Protein AF-A0A3S2CI80-F1 (afdb_monomer_lite)

Sequence (113 aa):
MEMGIYSAMRYLLIISTLLLAGCQSEQPANPAMAQKLGETCQAYGFKPGSDQFAQCIFQLDQNRIAENRRKRIAIGDALSDAGDNMQRSAAANRPINCTSTPTYGGQVRTTCY

Foldseek 3Di:
DCPVVVVVVVVVVVVVVVVVVPPPPCPDDDVVLLVVQLVVLVVVVDDPPDPVSVVSSVVVVVVVVVVVVVVVVVVVVVVVVVVVVVVVVVVVPDFDWDWDDPPDDGIDIDTDD

Secondary structure (DSSP, 8-state):
--HHHHHHHHHHHHHHHHHHGGG-------HHHHHHHHHHHHHTTPPTTSHHHHHHHHHHHHHHHHHHHHHHHHHHHHHHHHHHHHHHHHHHTS-EEEEE--SSS--EEEEE-

pLDDT: mean 83.0, std 11.66, range [50.44, 96.0]

Structure (mmCIF, N/CA/C/O backbone):
data_AF-A0A3S2CI80-F1
#
_entry.id   AF-A0A3S2CI80-F1
#
loop_
_atom_site.group_PDB
_atom_site.id
_atom_site.type_symbol
_atom_site.label_atom_id
_atom_site.label_alt_id
_atom_site.label_comp_id
_atom_site.label_asym_id
_atom_site.label_entity_id
_atom_site.label_seq_id
_atom_site.pdbx_PDB_ins_code
_atom_site.Cartn_x
_atom_site.Cartn_y
_atom_site.Cartn_z
_atom_site.occupancy
_atom_site.B_iso_or_equiv
_atom_site.auth_seq_id
_atom_site.auth_comp_id
_atom_site.auth_asym_id
_atom_site.auth_atom_id
_atom_site.pdbx_PDB_model_num
ATOM 1 N N . MET A 1 1 ? 37.536 38.915 14.874 1.00 50.44 1 MET A N 1
ATOM 2 C CA . MET A 1 1 ? 37.067 37.603 15.377 1.00 50.44 1 MET A CA 1
ATOM 3 C C . MET A 1 1 ? 35.530 37.501 15.324 1.00 50.44 1 MET A C 1
ATOM 5 O O . MET A 1 1 ? 34.944 36.788 16.118 1.00 50.44 1 MET A O 1
ATOM 9 N N . GLU A 1 2 ? 34.863 38.179 14.373 1.00 52.81 2 GLU A N 1
ATOM 10 C CA . GLU A 1 2 ? 33.386 38.273 14.328 1.00 52.81 2 GLU A CA 1
ATOM 11 C C . GLU A 1 2 ? 32.746 37.394 13.241 1.00 52.81 2 GLU A C 1
ATOM 13 O O . GLU A 1 2 ? 31.593 36.990 13.359 1.00 52.81 2 GLU A O 1
ATOM 18 N N . MET A 1 3 ? 33.508 37.001 12.212 1.00 57.72 3 MET A N 1
ATOM 19 C CA . MET A 1 3 ? 32.993 36.176 11.109 1.00 57.72 3 MET A CA 1
ATOM 20 C C . MET A 1 3 ? 32.606 34.744 11.527 1.00 57.72 3 MET A C 1
ATOM 22 O O . MET A 1 3 ? 31.758 34.127 10.887 1.00 57.72 3 MET A O 1
ATOM 26 N N . GLY A 1 4 ? 33.180 34.214 12.614 1.00 58.91 4 GLY A N 1
ATOM 27 C CA . GLY A 1 4 ? 32.855 32.872 13.117 1.00 58.91 4 GLY A CA 1
ATOM 28 C C . GLY A 1 4 ? 31.476 32.784 13.780 1.00 58.91 4 GLY A C 1
ATOM 29 O O . GLY A 1 4 ? 30.798 31.765 13.665 1.00 58.91 4 GLY A O 1
ATOM 30 N N . ILE A 1 5 ? 31.029 33.874 14.411 1.00 67.25 5 ILE A N 1
ATOM 31 C CA . ILE A 1 5 ? 29.783 33.916 15.189 1.00 67.25 5 ILE A CA 1
ATOM 32 C C . ILE A 1 5 ? 28.566 33.895 14.254 1.00 67.25 5 ILE A C 1
ATOM 34 O O . ILE A 1 5 ? 27.616 33.151 14.487 1.00 67.25 5 ILE A O 1
ATOM 38 N N . TYR A 1 6 ? 28.623 34.623 13.133 1.00 69.62 6 TYR A N 1
ATOM 39 C CA . TYR A 1 6 ? 27.547 34.627 12.134 1.00 69.62 6 TYR A CA 1
ATOM 40 C C . TYR A 1 6 ? 27.383 33.280 11.420 1.00 69.62 6 TYR A C 1
ATOM 42 O O . TYR A 1 6 ? 26.260 32.885 11.107 1.00 69.62 6 TYR A O 1
ATOM 50 N N . SER A 1 7 ? 28.483 32.558 11.183 1.00 73.19 7 SER A N 1
ATOM 51 C CA . SER A 1 7 ? 28.433 31.217 10.588 1.00 73.19 7 SER A CA 1
ATOM 52 C C . SER A 1 7 ? 27.775 30.220 11.547 1.00 73.19 7 SER A C 1
ATOM 54 O O . SER A 1 7 ? 26.825 29.534 11.168 1.00 73.19 7 SER A O 1
ATOM 56 N N . ALA A 1 8 ? 28.183 30.223 12.822 1.00 74.94 8 ALA A N 1
ATOM 57 C CA . ALA A 1 8 ? 27.577 29.386 13.858 1.00 74.94 8 ALA A CA 1
ATOM 58 C C . ALA A 1 8 ? 26.080 29.691 14.060 1.00 74.94 8 ALA A C 1
ATOM 60 O O . ALA A 1 8 ? 25.268 28.773 14.178 1.00 74.94 8 ALA A O 1
ATOM 61 N N . MET A 1 9 ? 25.693 30.970 14.019 1.00 79.00 9 MET A N 1
ATOM 62 C CA . MET A 1 9 ? 24.298 31.390 14.173 1.00 79.00 9 MET A CA 1
ATOM 63 C C . MET A 1 9 ? 23.421 30.985 12.977 1.00 79.00 9 MET A C 1
ATOM 65 O O . MET A 1 9 ? 22.278 30.572 13.169 1.00 79.00 9 MET A O 1
ATOM 69 N N . ARG A 1 10 ? 23.958 31.008 11.746 1.00 83.25 10 ARG A N 1
ATOM 70 C CA . ARG A 1 10 ? 23.254 30.478 10.560 1.00 83.25 10 ARG A CA 1
ATOM 71 C C . ARG A 1 10 ? 23.051 28.966 10.647 1.00 83.25 10 ARG A C 1
ATOM 73 O O . ARG A 1 10 ? 21.957 28.500 10.344 1.00 83.25 10 ARG A O 1
ATOM 80 N N . TYR A 1 11 ? 24.053 28.211 11.099 1.00 85.38 11 TYR A N 1
ATOM 81 C CA . TYR A 1 11 ? 23.913 26.761 11.281 1.00 85.38 11 TYR A CA 1
ATOM 82 C C . TYR A 1 11 ? 22.889 26.402 12.364 1.00 85.38 11 TYR A C 1
ATOM 84 O O . TYR A 1 11 ? 22.071 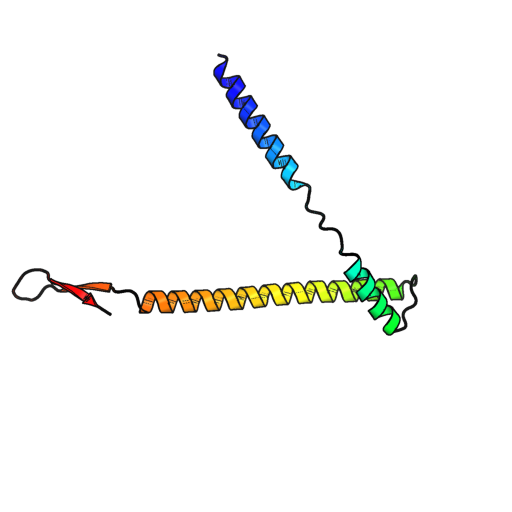25.508 12.148 1.00 85.38 11 TYR A O 1
ATOM 92 N N . LEU A 1 12 ? 22.866 27.133 13.483 1.00 84.75 12 LEU A N 1
ATOM 93 C CA . LEU A 1 12 ? 21.870 26.936 14.543 1.00 84.75 12 LEU A CA 1
ATOM 94 C C . LEU A 1 12 ? 20.436 27.192 14.060 1.00 84.75 12 LEU A C 1
ATOM 96 O O . LEU A 1 12 ? 19.534 26.421 14.391 1.00 84.75 12 LEU A O 1
ATOM 100 N N . LEU A 1 13 ? 20.224 28.225 13.238 1.00 85.19 13 LEU A N 1
ATOM 101 C CA . LEU A 1 13 ? 18.911 28.500 12.647 1.00 85.19 13 LEU A CA 1
ATOM 102 C C . LEU A 1 13 ? 18.466 27.381 11.695 1.00 85.19 13 LEU A C 1
ATOM 104 O O . LEU A 1 13 ? 17.324 26.935 11.778 1.00 85.19 13 LEU A O 1
ATOM 108 N N . ILE A 1 14 ? 19.366 26.880 10.843 1.00 86.19 14 ILE A N 1
ATOM 109 C CA . ILE A 1 14 ? 19.051 25.791 9.905 1.00 86.19 14 ILE A CA 1
ATOM 110 C C . ILE A 1 14 ? 18.662 24.520 10.672 1.00 86.19 14 ILE A C 1
ATOM 112 O O . ILE A 1 14 ? 17.609 23.940 10.406 1.00 86.19 14 ILE A O 1
ATOM 116 N N . ILE A 1 15 ? 19.454 24.121 11.670 1.00 85.38 15 ILE A N 1
ATOM 117 C CA . ILE A 1 15 ? 19.191 22.912 12.467 1.00 85.38 15 ILE A CA 1
ATOM 118 C C . ILE A 1 15 ? 17.837 23.007 13.185 1.00 85.38 15 ILE A C 1
ATOM 120 O O . ILE A 1 15 ? 17.056 22.057 13.144 1.00 85.38 15 ILE A O 1
ATOM 124 N N . SER A 1 16 ? 17.523 24.167 13.772 1.00 81.12 16 SER A N 1
ATOM 125 C CA . SER A 1 16 ? 16.231 24.414 14.425 1.00 81.12 16 SER A CA 1
ATOM 126 C C . SER A 1 16 ? 15.050 24.224 13.463 1.00 81.12 16 SER A C 1
ATOM 128 O O . SER A 1 16 ? 14.084 23.533 13.789 1.00 81.12 16 SER A O 1
ATOM 130 N N . THR A 1 17 ? 15.147 24.744 12.234 1.00 80.50 17 THR A N 1
ATOM 131 C CA . THR A 1 17 ? 14.064 24.602 11.244 1.00 80.50 17 THR A CA 1
ATOM 132 C C . THR A 1 17 ? 13.849 23.161 10.771 1.00 80.50 17 THR A C 1
ATOM 134 O O . THR A 1 17 ? 12.705 22.771 10.541 1.00 80.50 17 THR A O 1
ATOM 137 N N . LEU A 1 18 ? 14.909 22.344 10.683 1.00 80.56 18 LEU A N 1
ATOM 138 C CA . LEU A 1 18 ? 14.773 20.925 10.331 1.00 80.56 18 LEU A CA 1
ATOM 139 C C . LEU A 1 18 ? 14.087 20.117 11.439 1.00 80.56 18 LEU A C 1
ATOM 141 O O . LEU A 1 18 ? 13.290 19.230 11.140 1.00 80.56 18 LEU A O 1
ATOM 145 N N . LEU A 1 19 ? 14.364 20.430 12.708 1.00 76.62 19 LEU A N 1
ATOM 146 C CA . LEU A 1 19 ? 13.750 19.745 13.849 1.00 76.62 19 LEU A CA 1
ATOM 147 C C . LEU A 1 19 ? 12.241 20.020 13.946 1.00 76.62 19 LEU A C 1
ATOM 149 O O . LEU A 1 19 ? 11.478 19.110 14.264 1.00 76.62 19 LEU A O 1
ATOM 153 N N . LEU A 1 20 ? 11.786 21.234 13.609 1.00 71.25 20 LEU A N 1
ATOM 154 C CA . LEU A 1 20 ? 10.355 21.575 13.629 1.00 71.25 20 LEU A CA 1
ATOM 155 C C . LEU A 1 20 ? 9.541 20.889 12.516 1.00 71.25 20 LEU A C 1
ATOM 157 O O . LEU A 1 20 ? 8.340 20.680 12.686 1.00 71.25 20 LEU A O 1
ATOM 161 N N . ALA A 1 21 ? 10.165 20.502 11.400 1.00 68.62 21 ALA A N 1
ATOM 162 C CA . ALA A 1 21 ? 9.474 19.821 10.302 1.00 68.62 21 ALA A CA 1
ATOM 163 C C . ALA A 1 21 ? 9.134 18.344 10.604 1.00 68.62 21 ALA A C 1
ATOM 165 O O . ALA A 1 21 ? 8.318 17.750 9.903 1.00 68.62 21 ALA A O 1
ATOM 166 N N . GLY A 1 22 ? 9.726 17.746 11.646 1.00 64.56 22 GLY A N 1
ATOM 167 C CA . GLY A 1 22 ? 9.550 16.327 11.981 1.00 64.56 22 GLY A CA 1
ATOM 168 C C . GLY A 1 22 ? 8.307 15.976 12.813 1.00 64.56 22 GLY A C 1
ATOM 169 O O . GLY A 1 22 ? 7.973 14.800 12.916 1.00 64.56 22 GLY A O 1
ATOM 170 N N . CYS A 1 23 ? 7.604 16.951 13.402 1.00 67.19 23 CYS A N 1
ATOM 171 C CA . CYS A 1 23 ? 6.516 16.675 14.358 1.00 67.19 23 CYS A CA 1
ATOM 172 C C . CYS A 1 23 ? 5.119 16.439 13.744 1.00 67.19 23 CYS A C 1
ATOM 174 O O . CYS A 1 23 ? 4.184 16.183 14.493 1.00 67.19 23 CYS A O 1
ATOM 176 N N . GLN A 1 24 ? 4.925 16.497 12.421 1.00 55.88 24 GLN A N 1
ATOM 177 C CA . GLN A 1 24 ? 3.586 16.359 11.805 1.00 55.88 24 GLN A CA 1
ATOM 178 C C . GLN A 1 24 ? 3.259 14.937 11.310 1.00 55.88 24 GLN A C 1
ATOM 180 O O . GLN A 1 24 ? 2.672 14.765 10.245 1.00 55.88 24 GLN A O 1
ATOM 185 N N . SER A 1 25 ? 3.632 13.898 12.062 1.00 56.84 25 SER A N 1
ATOM 186 C CA . SER A 1 25 ? 3.404 12.501 11.643 1.00 56.84 25 SER A CA 1
ATOM 187 C C . SER A 1 25 ? 2.142 11.844 12.226 1.00 56.84 25 SER A C 1
ATOM 189 O O . SER A 1 25 ? 2.015 10.618 12.192 1.00 56.84 25 SER A O 1
ATOM 191 N N . GLU A 1 26 ? 1.182 12.618 12.726 1.00 57.34 26 GLU A N 1
ATOM 192 C CA . GLU A 1 26 ? -0.125 12.103 13.142 1.00 57.34 26 GLU A CA 1
ATOM 193 C C . GLU A 1 26 ? -1.123 12.312 12.007 1.00 57.34 26 GLU A C 1
ATOM 195 O O . GLU A 1 26 ? -1.850 13.300 11.956 1.00 57.34 26 GLU A O 1
ATOM 200 N N . GLN A 1 27 ? -1.132 11.396 11.040 1.00 60.09 27 GLN A N 1
ATOM 201 C CA . GLN A 1 27 ? -2.157 11.408 10.004 1.00 60.09 27 GLN A CA 1
ATOM 202 C C . GLN A 1 27 ? -3.495 11.066 10.678 1.00 60.09 27 GLN A C 1
ATOM 204 O O . GLN A 1 27 ? -3.639 9.941 11.171 1.00 60.09 27 GLN A O 1
ATOM 209 N N . PRO A 1 28 ? -4.459 12.002 10.763 1.00 58.28 28 PRO A N 1
ATOM 210 C CA . PRO A 1 28 ? -5.677 11.771 11.522 1.00 58.28 28 PRO A CA 1
ATOM 211 C C . PRO A 1 28 ? -6.438 10.589 10.922 1.00 58.28 28 PRO A C 1
ATOM 213 O O . PRO A 1 28 ? -6.560 10.458 9.699 1.00 58.28 28 PRO A O 1
ATOM 216 N N . ALA A 1 29 ? -6.941 9.710 11.791 1.00 63.28 29 ALA A N 1
ATOM 217 C CA . ALA A 1 29 ? -7.798 8.608 11.382 1.00 63.28 29 ALA A CA 1
ATOM 218 C C . ALA A 1 29 ? -8.972 9.172 10.569 1.00 63.28 29 ALA A C 1
ATOM 220 O O . ALA A 1 29 ? -9.709 10.034 11.043 1.00 63.28 29 ALA A O 1
ATOM 221 N N . ASN A 1 30 ? -9.122 8.716 9.324 1.00 77.88 30 ASN A N 1
ATOM 222 C CA . ASN A 1 30 ? -10.158 9.222 8.432 1.00 77.88 30 ASN A CA 1
ATOM 223 C C . ASN A 1 30 ? -11.546 8.897 9.027 1.00 77.88 30 ASN A C 1
ATOM 225 O O . ASN A 1 30 ? -11.892 7.712 9.113 1.00 77.88 30 ASN A O 1
ATOM 229 N N . PRO A 1 31 ? -12.359 9.902 9.407 1.00 76.19 31 PRO A N 1
ATOM 230 C CA . PRO A 1 31 ? -13.639 9.672 10.075 1.00 76.19 31 PRO A CA 1
ATOM 231 C C . PRO A 1 31 ? -14.616 8.860 9.212 1.00 76.19 31 PRO A C 1
ATOM 233 O O . PRO A 1 31 ? -15.391 8.068 9.747 1.00 76.19 31 PRO A O 1
ATOM 236 N N . ALA A 1 32 ? -14.527 8.964 7.881 1.00 83.00 32 ALA A N 1
ATOM 237 C CA . ALA A 1 32 ? -15.353 8.176 6.965 1.00 83.00 32 ALA A CA 1
ATOM 238 C C . ALA A 1 32 ? -15.064 6.667 7.059 1.00 83.00 32 ALA A C 1
ATOM 240 O O . ALA A 1 32 ? -15.951 5.835 6.874 1.00 83.00 32 ALA A O 1
ATOM 241 N N . MET A 1 33 ? -13.821 6.294 7.375 1.00 83.12 33 MET A N 1
ATOM 242 C CA . MET A 1 33 ? -13.429 4.889 7.512 1.00 83.12 33 MET A CA 1
ATOM 243 C C . MET A 1 33 ? -14.004 4.288 8.791 1.00 83.12 33 MET A C 1
ATOM 245 O O . MET A 1 33 ? -14.544 3.185 8.753 1.00 83.12 33 MET A O 1
ATOM 249 N N . ALA A 1 34 ? -13.948 5.033 9.898 1.00 81.62 34 ALA A N 1
ATOM 250 C CA . ALA A 1 34 ? -14.543 4.619 11.165 1.00 81.62 34 ALA A CA 1
ATOM 251 C C . ALA A 1 34 ? -16.065 4.430 11.044 1.00 81.62 34 ALA A C 1
ATOM 253 O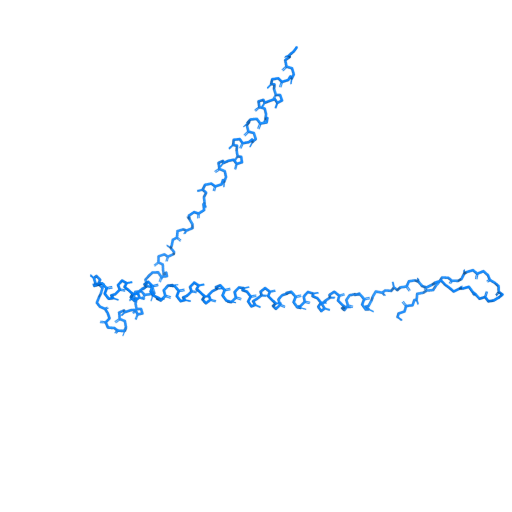 O . ALA A 1 34 ? -16.598 3.438 11.540 1.00 81.62 34 ALA A O 1
ATOM 254 N N . GLN A 1 35 ? -16.749 5.325 10.322 1.00 87.38 35 GLN A N 1
ATOM 255 C CA . GLN A 1 35 ? -18.183 5.191 10.039 1.00 87.38 35 GLN A CA 1
ATOM 256 C C . GLN A 1 35 ? -18.491 3.910 9.254 1.00 87.38 35 GLN A C 1
ATOM 258 O O . GLN A 1 35 ? -19.320 3.116 9.690 1.00 87.38 35 GLN A O 1
ATOM 263 N N . LYS A 1 36 ? -17.759 3.645 8.166 1.00 91.56 36 LYS A N 1
ATOM 264 C CA . LYS A 1 36 ? -17.965 2.452 7.328 1.00 91.56 36 LYS A CA 1
ATOM 265 C C . LYS A 1 36 ? -17.711 1.133 8.073 1.00 91.56 36 LYS A C 1
ATOM 267 O O . LYS A 1 36 ? -18.440 0.156 7.893 1.00 91.56 36 LYS A O 1
ATOM 272 N N . LEU A 1 37 ? -16.680 1.094 8.920 1.00 91.44 37 LEU A N 1
ATOM 273 C CA . LEU A 1 37 ? -16.407 -0.048 9.803 1.00 91.44 37 LEU A CA 1
ATOM 274 C C . LEU A 1 37 ? -17.558 -0.236 10.806 1.00 91.44 37 LEU A C 1
ATOM 276 O O . LEU A 1 37 ? -18.017 -1.358 11.020 1.00 91.44 37 LEU A O 1
ATOM 280 N N . GLY A 1 38 ? -18.071 0.865 11.362 1.00 90.62 38 GLY A N 1
ATOM 281 C CA . GLY A 1 38 ? -19.220 0.865 12.263 1.00 90.62 38 GLY A CA 1
ATOM 282 C C . GLY A 1 38 ? -20.504 0.344 11.615 1.00 90.62 38 GLY A C 1
ATOM 283 O O . GLY A 1 38 ? -21.164 -0.509 12.203 1.00 90.62 38 GLY A O 1
ATOM 284 N N . GLU A 1 39 ? -20.835 0.787 10.401 1.00 93.94 39 GLU A N 1
ATOM 285 C CA . GLU A 1 39 ? -21.974 0.270 9.620 1.00 93.94 39 GLU A CA 1
ATOM 286 C C . GLU A 1 39 ? -21.852 -1.235 9.371 1.00 93.94 39 GLU A C 1
ATOM 288 O O . GLU A 1 39 ? -22.816 -1.982 9.523 1.00 93.94 39 GLU A O 1
ATOM 293 N N . THR A 1 40 ? -20.638 -1.695 9.060 1.00 93.50 40 THR A N 1
ATOM 294 C CA . THR A 1 40 ? -20.356 -3.116 8.843 1.00 93.50 40 THR A CA 1
ATOM 295 C C . THR A 1 40 ? -20.614 -3.927 10.118 1.00 93.50 40 THR A C 1
ATOM 297 O O . THR A 1 40 ? -21.297 -4.947 10.080 1.00 93.50 40 THR A O 1
ATOM 300 N N . CYS A 1 41 ? -20.137 -3.456 11.272 1.00 94.56 41 CYS A N 1
ATOM 301 C CA . CYS A 1 41 ? -20.382 -4.116 12.555 1.00 94.56 41 CYS A CA 1
ATOM 302 C C . CYS A 1 41 ? -21.862 -4.077 12.975 1.00 94.56 41 CYS A C 1
ATOM 304 O O . CYS A 1 41 ? -22.363 -5.058 13.524 1.00 94.56 41 CYS A O 1
ATOM 306 N N . GLN A 1 42 ? -22.586 -2.997 12.667 1.00 94.81 42 GLN A N 1
ATOM 307 C CA . GLN A 1 42 ? -24.038 -2.933 12.876 1.00 94.81 42 GLN A CA 1
ATOM 308 C C . GLN A 1 42 ? -24.782 -3.945 12.000 1.00 94.81 42 GLN A C 1
ATOM 310 O O . GLN A 1 42 ? -25.69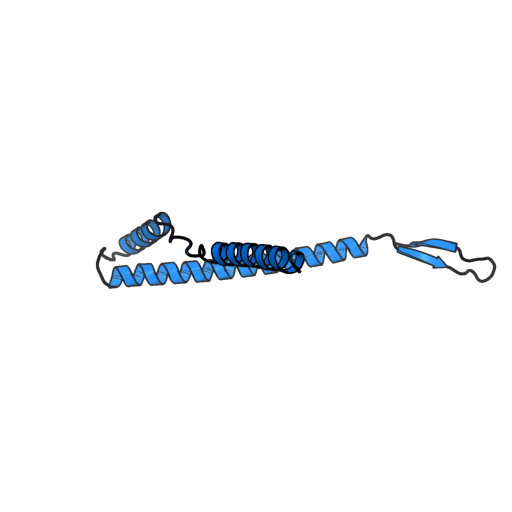3 -4.610 12.488 1.00 94.81 42 GLN A O 1
ATOM 315 N N . ALA A 1 43 ? -24.366 -4.120 10.741 1.00 94.12 43 ALA A N 1
ATOM 316 C CA . ALA A 1 43 ? -24.942 -5.116 9.838 1.00 94.12 43 ALA A CA 1
ATOM 317 C C . ALA A 1 43 ? -24.726 -6.559 10.332 1.00 94.12 43 ALA A C 1
ATOM 319 O O . ALA A 1 43 ? -25.588 -7.411 10.131 1.00 94.12 43 ALA A O 1
ATOM 320 N N . TYR A 1 44 ? -23.623 -6.823 11.042 1.00 92.44 44 TYR A N 1
ATOM 321 C CA . TYR A 1 44 ? -23.389 -8.094 11.738 1.00 92.44 44 TYR A CA 1
ATOM 322 C C . TYR A 1 44 ? -24.193 -8.255 13.041 1.00 92.44 44 TYR A C 1
ATOM 324 O O . TYR A 1 44 ? -24.124 -9.304 13.680 1.00 92.44 44 TYR A O 1
ATOM 332 N N . GLY A 1 45 ? -24.972 -7.245 13.436 1.00 93.62 45 GLY A N 1
ATOM 333 C CA . GLY A 1 45 ? -25.841 -7.282 14.612 1.00 93.62 45 GLY A CA 1
ATOM 334 C C . GLY A 1 45 ? -25.190 -6.783 15.903 1.00 93.62 45 GLY A C 1
ATOM 335 O O . GLY A 1 45 ? -25.809 -6.865 16.967 1.00 93.62 45 GLY A O 1
ATOM 336 N N . PHE A 1 46 ? -23.970 -6.239 15.844 1.00 94.56 46 PHE A N 1
ATOM 337 C CA . PHE A 1 46 ? -23.330 -5.650 17.018 1.00 94.56 46 PHE A CA 1
ATOM 338 C C . PHE A 1 46 ? -23.941 -4.282 17.338 1.00 94.56 46 PHE A C 1
ATOM 340 O O . PHE A 1 46 ? -24.039 -3.402 16.482 1.00 94.56 46 PHE A O 1
ATOM 347 N N . LYS A 1 47 ? -24.331 -4.082 18.601 1.00 92.94 47 LYS A N 1
ATOM 348 C CA . LYS A 1 47 ? -24.931 -2.821 19.058 1.00 92.94 47 LYS A CA 1
ATOM 349 C C . LYS A 1 47 ? -23.854 -1.757 19.302 1.00 92.94 47 LYS A C 1
ATOM 351 O O . LYS A 1 47 ? -22.910 -2.047 20.046 1.00 92.94 47 LYS A O 1
ATOM 356 N N . PRO A 1 48 ? -24.003 -0.532 18.763 1.00 90.81 48 PRO A N 1
ATOM 357 C CA . PRO A 1 48 ? -23.101 0.576 19.063 1.00 90.81 48 PRO A CA 1
ATOM 358 C C . PRO A 1 48 ? -22.968 0.801 20.572 1.00 90.81 48 PRO A C 1
ATOM 360 O O . PRO A 1 48 ? -23.954 0.726 21.303 1.00 90.81 48 PRO A O 1
ATOM 363 N N . GLY A 1 49 ? -21.745 1.059 21.034 1.00 88.31 49 GLY A N 1
ATOM 364 C CA . GLY A 1 49 ? -21.452 1.266 22.457 1.00 88.31 49 GLY A CA 1
ATOM 365 C C . GLY A 1 49 ? -21.298 -0.012 23.290 1.00 88.31 49 GLY A C 1
ATOM 366 O O . GLY A 1 49 ? -21.106 0.088 24.495 1.00 88.31 49 GLY A O 1
ATOM 367 N N . SER A 1 50 ? -21.359 -1.201 22.679 1.00 92.94 50 SER A N 1
ATOM 368 C CA . SER A 1 50 ? -20.990 -2.459 23.344 1.00 92.94 50 SER A CA 1
ATOM 369 C C . SER A 1 50 ? -19.512 -2.806 23.140 1.00 92.94 50 SER A C 1
ATOM 371 O O . SER A 1 50 ? -18.923 -2.468 22.110 1.00 92.94 50 SER A O 1
ATOM 373 N N . ASP A 1 51 ? -18.930 -3.567 24.068 1.00 93.88 51 ASP A N 1
ATOM 374 C CA . ASP A 1 51 ? -17.547 -4.054 23.941 1.00 93.88 51 ASP A CA 1
ATOM 375 C C . ASP A 1 51 ? -17.358 -4.923 22.690 1.00 93.88 51 ASP A C 1
ATOM 377 O O . ASP A 1 51 ? -16.344 -4.841 22.001 1.00 93.88 51 ASP A O 1
ATOM 381 N N . GLN A 1 52 ? -18.378 -5.708 22.332 1.00 92.06 52 GLN A N 1
ATOM 382 C CA . GLN A 1 52 ? -18.359 -6.533 21.122 1.00 92.06 52 GLN A CA 1
ATOM 383 C C . GLN A 1 52 ? -18.308 -5.683 19.845 1.00 92.06 52 GLN A C 1
ATOM 385 O O . GLN A 1 52 ? -17.644 -6.051 18.877 1.00 92.06 52 GLN A O 1
ATOM 390 N N . PHE A 1 53 ? -18.963 -4.520 19.847 1.00 94.75 53 PHE A N 1
ATOM 391 C CA . PHE A 1 53 ? -18.908 -3.579 18.733 1.00 94.75 53 PHE A CA 1
ATOM 392 C C . PHE A 1 53 ? -17.519 -2.948 18.589 1.00 94.75 53 PHE A C 1
ATOM 394 O O . PHE A 1 53 ? -16.994 -2.878 17.476 1.00 94.75 53 PHE A O 1
ATOM 401 N N . ALA A 1 54 ? -16.891 -2.562 19.703 1.00 93.25 54 ALA A N 1
ATOM 402 C CA . ALA A 1 54 ? -15.517 -2.060 19.699 1.00 93.25 54 ALA A CA 1
ATOM 403 C C . ALA A 1 54 ? -14.529 -3.123 19.187 1.00 93.25 54 ALA A C 1
ATOM 405 O O . ALA A 1 54 ? -13.687 -2.828 18.336 1.00 93.25 54 ALA A O 1
ATOM 406 N N . GLN A 1 55 ? -14.689 -4.372 19.633 1.00 94.38 55 GLN A N 1
ATOM 407 C CA . GLN A 1 55 ? -13.873 -5.498 19.182 1.00 94.38 55 GLN A CA 1
ATOM 408 C C . GLN A 1 55 ? -14.027 -5.747 17.674 1.00 94.38 55 GLN A C 1
ATOM 410 O O . GLN A 1 55 ? -13.029 -5.941 16.978 1.00 94.38 55 GLN A O 1
ATOM 415 N N . CYS A 1 56 ? -15.261 -5.699 17.161 1.00 95.19 56 CYS A N 1
ATOM 416 C CA . CYS A 1 56 ? -15.541 -5.850 15.735 1.00 95.19 56 CYS A CA 1
ATOM 417 C C . CYS A 1 56 ? -14.834 -4.771 14.904 1.00 95.19 56 CYS A C 1
ATOM 419 O O . CYS A 1 56 ? -14.113 -5.102 13.961 1.00 95.19 56 CYS A O 1
ATOM 421 N N . ILE A 1 57 ? -14.977 -3.492 15.281 1.00 94.38 57 ILE A N 1
ATOM 422 C CA . ILE A 1 57 ? -14.316 -2.382 14.576 1.00 94.38 57 ILE A CA 1
ATOM 423 C C . ILE A 1 57 ? -12.801 -2.569 14.593 1.00 94.38 57 ILE A C 1
ATOM 425 O O . ILE A 1 57 ? -12.157 -2.452 13.550 1.00 94.38 57 ILE A O 1
ATOM 429 N N . PHE A 1 58 ? -12.238 -2.887 15.760 1.00 93.12 58 PHE A N 1
ATOM 430 C CA . PHE A 1 58 ? -10.801 -3.069 15.921 1.00 93.12 58 PHE A CA 1
ATOM 431 C C . PHE A 1 58 ? -10.259 -4.184 15.021 1.00 93.12 58 PHE A C 1
ATOM 433 O O . PHE A 1 58 ? -9.275 -3.992 14.305 1.00 93.12 58 PHE A O 1
ATOM 440 N N . GLN A 1 59 ? -10.919 -5.342 15.012 1.00 94.38 59 GLN A N 1
ATOM 441 C CA . GLN A 1 59 ? -10.494 -6.478 14.201 1.00 94.38 59 GLN A CA 1
ATOM 442 C C . GLN A 1 59 ? -10.602 -6.182 12.702 1.00 94.38 59 GLN A C 1
ATOM 444 O O . GLN A 1 59 ? -9.708 -6.528 11.925 1.00 94.38 59 GLN A O 1
ATOM 449 N N . LEU A 1 60 ? -11.675 -5.507 12.293 1.00 94.12 60 LEU A N 1
ATOM 450 C CA . LEU A 1 60 ? -11.912 -5.155 10.901 1.00 94.12 60 LEU A CA 1
ATOM 451 C C . LEU A 1 60 ? -10.901 -4.109 10.402 1.00 94.12 60 LEU A C 1
ATOM 453 O O . LEU A 1 60 ? -10.384 -4.235 9.289 1.00 94.12 60 LEU A O 1
ATOM 457 N N . ASP A 1 61 ? -10.543 -3.131 11.237 1.00 93.00 61 ASP A N 1
ATOM 458 C CA . ASP A 1 61 ? -9.505 -2.155 10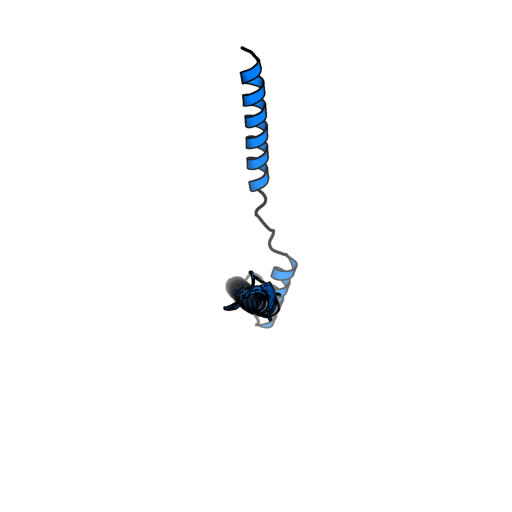.903 1.00 93.00 61 ASP A CA 1
ATOM 459 C C . ASP A 1 61 ? -8.111 -2.792 10.823 1.00 93.00 61 ASP A C 1
ATOM 461 O O . ASP A 1 61 ? -7.379 -2.558 9.857 1.00 93.00 61 ASP A O 1
ATOM 465 N N . GLN A 1 62 ? -7.764 -3.677 11.763 1.00 93.69 62 GLN A N 1
ATOM 466 C CA . GLN A 1 62 ? -6.504 -4.423 11.708 1.00 93.69 62 GLN A CA 1
ATOM 467 C C . GLN A 1 62 ? -6.382 -5.258 10.429 1.00 93.69 62 GLN A C 1
ATOM 469 O O . GLN A 1 62 ? -5.350 -5.213 9.752 1.00 93.69 62 GLN A O 1
ATOM 474 N N . ASN A 1 63 ? -7.448 -5.968 10.051 1.00 94.19 63 ASN A N 1
ATOM 475 C CA . ASN A 1 63 ? -7.480 -6.746 8.814 1.00 94.19 63 ASN A CA 1
ATOM 476 C C . ASN A 1 63 ? -7.274 -5.857 7.585 1.00 94.19 63 ASN A C 1
ATOM 478 O O . ASN A 1 63 ? -6.471 -6.182 6.710 1.00 94.19 63 ASN A O 1
ATOM 482 N N . ARG A 1 64 ? -7.936 -4.700 7.547 1.00 92.06 64 ARG A N 1
ATOM 483 C CA . ARG A 1 64 ? -7.795 -3.720 6.467 1.00 92.06 64 ARG A CA 1
ATOM 484 C C . ARG A 1 64 ? -6.367 -3.180 6.359 1.00 92.06 64 ARG A C 1
ATOM 486 O O . ARG A 1 64 ? -5.842 -3.056 5.253 1.00 92.06 64 ARG A O 1
ATOM 493 N N . ILE A 1 65 ? -5.721 -2.849 7.479 1.00 91.81 65 ILE A N 1
ATOM 494 C CA . ILE A 1 65 ? -4.323 -2.386 7.494 1.00 91.81 65 ILE A CA 1
ATOM 495 C C . ILE A 1 65 ? -3.396 -3.494 6.986 1.00 91.81 65 ILE A C 1
ATOM 497 O O . ILE A 1 65 ? -2.536 -3.237 6.136 1.00 91.81 65 ILE A O 1
ATOM 501 N N . ALA A 1 66 ? -3.593 -4.726 7.459 1.00 95.00 66 ALA A N 1
ATOM 502 C CA . ALA A 1 66 ? -2.819 -5.879 7.020 1.00 95.00 66 ALA A CA 1
ATOM 503 C C . ALA A 1 66 ? -2.987 -6.134 5.512 1.00 95.00 66 ALA A C 1
ATOM 505 O O . ALA A 1 66 ? -1.997 -6.340 4.807 1.00 95.00 66 ALA A O 1
ATOM 506 N N . GLU A 1 67 ? -4.213 -6.060 4.997 1.00 9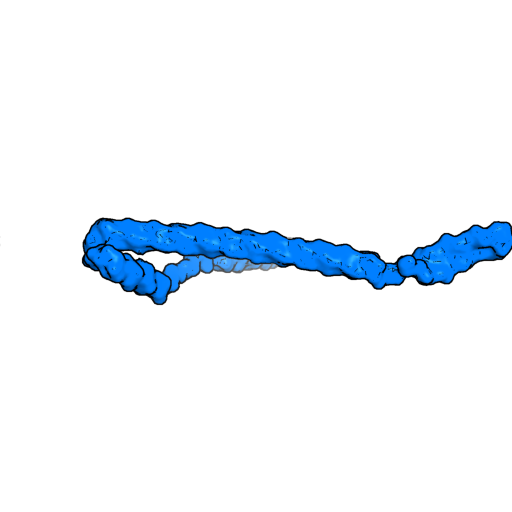4.69 67 GLU A N 1
ATOM 507 C CA . GLU A 1 67 ? -4.512 -6.209 3.572 1.00 94.69 67 GLU A CA 1
ATOM 508 C C . GLU A 1 67 ? -3.871 -5.092 2.740 1.00 94.69 67 GLU A C 1
ATOM 510 O O . GLU A 1 67 ? -3.208 -5.364 1.739 1.00 94.69 67 GLU A O 1
ATOM 515 N N . ASN A 1 68 ? -3.988 -3.839 3.180 1.00 92.81 68 ASN A N 1
ATOM 516 C CA . ASN A 1 68 ? -3.357 -2.704 2.512 1.00 92.81 68 ASN A CA 1
ATOM 517 C C . ASN A 1 68 ? -1.835 -2.853 2.462 1.00 92.81 68 ASN A C 1
ATOM 519 O O . ASN A 1 68 ? -1.224 -2.576 1.430 1.00 92.81 68 ASN A O 1
ATOM 523 N N . ARG A 1 69 ? -1.214 -3.335 3.544 1.00 93.31 69 ARG A N 1
ATOM 524 C CA . ARG A 1 69 ? 0.223 -3.629 3.558 1.00 93.31 69 ARG A CA 1
ATOM 525 C C . ARG A 1 69 ? 0.577 -4.704 2.532 1.00 93.31 69 ARG A C 1
ATOM 527 O O . ARG A 1 69 ? 1.511 -4.501 1.763 1.00 93.31 69 ARG A O 1
ATOM 534 N N . ARG A 1 70 ? -0.182 -5.804 2.480 1.00 96.00 70 ARG A N 1
ATOM 535 C CA . ARG A 1 70 ? 0.021 -6.880 1.492 1.00 96.00 70 ARG A CA 1
ATOM 536 C C . ARG A 1 70 ? -0.108 -6.366 0.061 1.00 96.00 70 ARG A C 1
ATOM 538 O O . ARG A 1 70 ? 0.760 -6.651 -0.754 1.00 96.00 70 ARG A O 1
ATOM 545 N N . LYS A 1 71 ? -1.129 -5.553 -0.227 1.00 94.38 71 LYS A N 1
ATOM 546 C CA . LYS A 1 71 ? -1.315 -4.923 -1.545 1.00 94.38 71 LYS A CA 1
ATOM 547 C C . LYS A 1 71 ? -0.127 -4.047 -1.928 1.00 94.38 71 LYS A C 1
ATOM 549 O O . LYS A 1 71 ? 0.350 -4.138 -3.050 1.00 94.38 71 LYS A O 1
ATOM 554 N N . ARG A 1 72 ? 0.381 -3.223 -1.004 1.00 92.75 72 ARG A N 1
ATOM 555 C CA . ARG A 1 72 ? 1.547 -2.365 -1.272 1.00 92.75 72 ARG A CA 1
ATOM 556 C C . ARG A 1 72 ? 2.812 -3.168 -1.561 1.00 92.75 72 ARG A C 1
ATOM 558 O O . ARG A 1 72 ? 3.560 -2.773 -2.444 1.00 92.75 72 ARG A O 1
ATOM 565 N N . ILE A 1 73 ? 3.026 -4.272 -0.845 1.00 95.12 73 ILE A N 1
ATOM 566 C CA . ILE A 1 73 ? 4.147 -5.184 -1.105 1.00 95.12 73 ILE A CA 1
ATOM 567 C C . ILE A 1 73 ? 3.997 -5.798 -2.500 1.00 95.12 73 ILE A C 1
ATOM 569 O O . ILE A 1 73 ? 4.880 -5.620 -3.324 1.00 95.12 73 ILE A O 1
ATOM 573 N N . ALA A 1 74 ? 2.835 -6.379 -2.813 1.00 94.50 74 ALA A N 1
ATOM 574 C CA . ALA A 1 74 ? 2.585 -6.994 -4.119 1.00 94.50 74 ALA A CA 1
ATOM 575 C C . ALA A 1 74 ? 2.733 -6.009 -5.295 1.00 94.50 74 ALA A C 1
ATOM 577 O O . ALA A 1 74 ? 3.256 -6.369 -6.345 1.00 94.50 74 ALA A O 1
ATOM 578 N N . ILE A 1 75 ? 2.293 -4.756 -5.125 1.00 95.19 75 ILE A N 1
ATOM 579 C CA . ILE A 1 75 ? 2.497 -3.699 -6.128 1.00 95.19 75 ILE A CA 1
ATOM 580 C C . ILE A 1 75 ? 3.988 -3.371 -6.274 1.00 95.19 75 ILE A C 1
ATOM 582 O O . ILE A 1 75 ? 4.452 -3.165 -7.391 1.00 95.19 75 ILE A O 1
ATOM 586 N N . GLY A 1 76 ? 4.731 -3.311 -5.165 1.00 93.31 76 GLY A N 1
ATOM 587 C CA . GLY A 1 76 ? 6.176 -3.084 -5.177 1.00 93.31 76 GLY A CA 1
ATOM 588 C C . GLY A 1 76 ? 6.931 -4.190 -5.911 1.00 93.31 76 GLY A C 1
ATOM 589 O O . GLY A 1 76 ? 7.756 -3.886 -6.768 1.00 93.31 76 GLY A O 1
ATOM 590 N N . ASP A 1 77 ? 6.586 -5.446 -5.637 1.00 95.25 77 ASP A N 1
ATOM 591 C CA . ASP A 1 77 ? 7.183 -6.614 -6.288 1.00 95.25 77 ASP A CA 1
ATOM 592 C C . ASP A 1 77 ? 6.904 -6.590 -7.800 1.00 95.25 77 ASP A C 1
ATOM 594 O O . ASP A 1 77 ? 7.828 -6.646 -8.608 1.00 95.25 77 ASP A O 1
ATOM 598 N N . ALA A 1 78 ? 5.644 -6.367 -8.195 1.00 93.44 78 ALA A N 1
ATOM 599 C CA . ALA A 1 78 ? 5.264 -6.265 -9.604 1.00 93.44 78 ALA A CA 1
ATOM 600 C C . ALA A 1 78 ? 5.967 -5.105 -10.332 1.00 93.44 78 ALA A C 1
ATOM 602 O O . ALA A 1 78 ? 6.331 -5.229 -11.503 1.00 93.44 78 ALA A O 1
ATOM 603 N N . LEU A 1 79 ? 6.161 -3.968 -9.655 1.00 94.50 79 LEU A N 1
ATOM 604 C CA . LEU A 1 79 ? 6.867 -2.823 -10.224 1.00 94.50 79 LEU A CA 1
ATOM 605 C C . LEU A 1 79 ? 8.370 -3.097 -10.370 1.00 94.50 79 LEU A C 1
ATOM 607 O O . LEU A 1 79 ? 8.960 -2.680 -11.366 1.00 94.50 79 LEU A O 1
ATOM 611 N N . SER A 1 80 ? 8.976 -3.804 -9.412 1.00 93.06 80 SER A N 1
ATOM 612 C CA . SER A 1 80 ? 10.377 -4.230 -9.488 1.00 93.06 80 SER A CA 1
ATOM 613 C C . SER A 1 80 ? 10.598 -5.181 -10.663 1.00 93.06 80 SER A C 1
ATOM 615 O O . SER A 1 80 ? 11.484 -4.942 -11.481 1.00 93.06 80 SER A O 1
ATOM 617 N N . ASP A 1 81 ? 9.742 -6.194 -10.812 1.00 92.44 81 ASP A N 1
ATOM 618 C CA . ASP A 1 81 ? 9.812 -7.153 -11.919 1.00 92.44 81 ASP A CA 1
ATOM 619 C C . ASP A 1 81 ? 9.629 -6.468 -13.281 1.00 92.44 81 ASP A C 1
ATOM 621 O O . ASP A 1 81 ? 10.349 -6.749 -14.246 1.00 92.44 81 ASP A O 1
ATOM 625 N N . ALA A 1 82 ? 8.683 -5.525 -13.363 1.00 93.50 82 ALA A N 1
ATOM 626 C CA . ALA A 1 82 ? 8.495 -4.710 -14.557 1.00 93.50 82 ALA A CA 1
ATOM 627 C C . ALA A 1 82 ? 9.748 -3.874 -14.868 1.00 93.50 82 ALA A C 1
ATOM 629 O O . ALA A 1 82 ? 10.176 -3.819 -16.023 1.00 93.50 82 ALA A O 1
ATOM 630 N N . GLY A 1 83 ? 10.365 -3.271 -13.848 1.00 90.00 83 GLY A N 1
ATOM 631 C CA . GLY A 1 83 ? 11.614 -2.520 -13.971 1.00 90.00 83 GLY A CA 1
ATOM 632 C C . GLY A 1 83 ? 12.768 -3.375 -14.496 1.00 90.00 83 GLY A C 1
ATOM 633 O O . GLY A 1 83 ? 13.433 -2.981 -15.456 1.00 90.00 83 GLY A O 1
ATOM 634 N N . ASP A 1 84 ? 12.957 -4.569 -13.939 1.00 91.56 84 ASP A N 1
ATOM 635 C CA . ASP A 1 84 ? 13.989 -5.516 -14.372 1.00 91.56 84 ASP A CA 1
ATOM 636 C C . ASP A 1 84 ? 13.787 -5.949 -15.826 1.00 91.56 84 ASP A C 1
ATOM 638 O O . ASP A 1 84 ? 14.738 -5.998 -16.614 1.00 91.56 84 ASP A O 1
ATOM 642 N N . ASN A 1 85 ? 12.541 -6.222 -16.221 1.00 88.38 85 ASN A N 1
ATOM 643 C CA . ASN A 1 85 ? 12.225 -6.572 -17.602 1.00 88.38 85 ASN A CA 1
ATOM 644 C C . ASN A 1 85 ? 12.505 -5.407 -18.568 1.00 88.38 85 ASN A C 1
ATOM 646 O O . ASN A 1 85 ? 13.084 -5.599 -19.644 1.00 88.38 85 ASN A O 1
ATOM 650 N N . MET A 1 86 ? 12.159 -4.180 -18.170 1.00 86.44 86 MET A N 1
ATOM 651 C CA . MET A 1 86 ? 12.471 -2.983 -18.951 1.00 86.44 86 MET A CA 1
ATOM 652 C C . MET A 1 86 ? 13.983 -2.765 -19.079 1.00 86.44 86 MET A C 1
ATOM 654 O O . MET A 1 86 ? 14.457 -2.459 -20.173 1.00 86.44 86 MET A O 1
ATOM 658 N N . GLN A 1 87 ? 14.758 -2.974 -18.012 1.00 85.88 87 GLN A N 1
ATOM 659 C CA . GLN A 1 87 ? 16.218 -2.854 -18.055 1.00 85.88 87 GLN A CA 1
ATOM 660 C C . GLN A 1 87 ? 16.860 -3.908 -18.957 1.00 85.88 87 GLN A C 1
ATOM 662 O O . GLN A 1 87 ? 17.728 -3.567 -19.762 1.00 85.88 87 GLN A O 1
ATOM 667 N N . ARG A 1 88 ? 16.417 -5.169 -18.881 1.00 84.75 88 ARG A N 1
ATOM 668 C CA . ARG A 1 88 ? 16.889 -6.233 -19.786 1.00 84.75 88 ARG A CA 1
ATOM 669 C C . ARG A 1 88 ? 16.577 -5.899 -21.240 1.00 84.75 88 ARG A C 1
ATOM 671 O O . ARG A 1 88 ? 17.447 -6.034 -22.093 1.00 84.75 88 ARG A O 1
ATOM 678 N N . SER A 1 89 ? 15.375 -5.396 -21.508 1.00 81.25 89 SER A N 1
ATOM 679 C CA . SER A 1 89 ? 14.954 -4.989 -22.853 1.00 81.25 89 SER A CA 1
ATOM 680 C C . SER A 1 89 ? 15.750 -3.787 -23.374 1.00 81.25 89 SER A C 1
ATOM 682 O O . SER A 1 89 ? 16.115 -3.751 -24.549 1.00 81.25 89 SER A O 1
ATOM 684 N N . ALA A 1 90 ? 16.069 -2.820 -22.512 1.00 78.06 90 ALA A N 1
ATOM 685 C CA . ALA A 1 90 ? 16.902 -1.672 -22.861 1.00 78.06 90 ALA A CA 1
ATOM 686 C C . ALA A 1 90 ? 18.374 -2.065 -23.080 1.00 78.06 90 ALA A C 1
ATOM 688 O O . ALA A 1 90 ? 19.021 -1.544 -23.986 1.00 78.06 90 ALA A O 1
ATOM 689 N N . ALA A 1 91 ? 18.899 -3.004 -22.287 1.00 75.19 91 ALA A N 1
ATOM 690 C CA . ALA A 1 91 ? 20.252 -3.529 -22.448 1.00 75.19 91 ALA A CA 1
ATOM 691 C C . ALA A 1 91 ? 20.395 -4.371 -23.725 1.00 75.19 91 ALA A C 1
ATOM 693 O O . ALA A 1 91 ? 21.394 -4.227 -24.427 1.00 75.19 91 ALA A O 1
ATOM 694 N N . ALA A 1 92 ? 19.393 -5.198 -24.043 1.00 73.88 92 ALA A N 1
ATOM 695 C CA . ALA A 1 92 ? 19.373 -6.030 -25.245 1.00 73.88 92 ALA A CA 1
ATOM 696 C C . ALA A 1 92 ? 19.276 -5.211 -26.542 1.00 73.88 92 ALA A C 1
ATOM 698 O O . ALA A 1 92 ? 19.797 -5.632 -27.563 1.00 73.88 92 ALA A O 1
ATOM 699 N N . ASN A 1 93 ? 18.647 -4.033 -26.506 1.00 70.00 93 ASN A N 1
ATOM 700 C CA . ASN A 1 93 ? 18.502 -3.167 -27.681 1.00 70.00 93 ASN A CA 1
ATOM 701 C C . ASN A 1 93 ? 19.524 -2.019 -27.730 1.00 70.00 93 ASN A C 1
ATOM 703 O O . ASN A 1 93 ? 19.358 -1.090 -28.526 1.00 70.00 93 ASN A O 1
ATOM 707 N N . ARG A 1 94 ? 20.575 -2.029 -26.893 1.00 73.12 94 ARG A N 1
ATOM 708 C CA . ARG A 1 94 ? 21.596 -0.975 -26.963 1.00 73.12 94 ARG A CA 1
ATOM 709 C C . ARG A 1 94 ? 22.563 -1.262 -28.124 1.00 73.12 94 ARG A C 1
ATOM 711 O O . ARG A 1 94 ? 23.121 -2.355 -28.174 1.00 73.12 94 ARG A O 1
ATOM 718 N N . PRO A 1 95 ? 22.852 -0.287 -29.000 1.00 72.44 95 PRO A N 1
ATOM 719 C CA . PRO A 1 95 ? 23.902 -0.444 -30.000 1.00 72.44 95 PRO A CA 1
ATOM 720 C C . PRO A 1 95 ? 25.262 -0.584 -29.301 1.00 72.44 95 PRO A C 1
ATOM 722 O O . PRO A 1 95 ? 25.663 0.289 -28.523 1.00 72.44 95 PRO A O 1
ATOM 725 N N . ILE A 1 96 ? 25.978 -1.681 -29.554 1.00 79.75 96 ILE A N 1
ATOM 726 C CA . ILE A 1 96 ? 27.297 -1.943 -28.964 1.00 79.75 96 ILE A CA 1
ATOM 727 C C . ILE A 1 96 ? 28.355 -1.694 -30.039 1.00 79.75 96 ILE A C 1
ATOM 729 O O . ILE A 1 96 ? 28.266 -2.240 -31.128 1.00 79.75 96 ILE A O 1
ATOM 733 N N . ASN A 1 97 ? 29.376 -0.877 -29.772 1.00 84.19 97 ASN A N 1
ATOM 734 C CA . ASN A 1 97 ? 30.470 -0.699 -30.730 1.00 84.19 97 ASN A CA 1
ATOM 735 C C . ASN A 1 97 ? 31.507 -1.810 -30.551 1.00 84.19 97 ASN A C 1
ATOM 737 O O . ASN A 1 97 ? 32.178 -1.866 -29.520 1.00 84.19 97 ASN A O 1
ATOM 741 N N . CYS A 1 98 ? 31.665 -2.652 -31.564 1.00 81.38 98 CYS A N 1
ATOM 742 C CA . CYS A 1 98 ? 32.733 -3.635 -31.639 1.00 81.38 98 CYS A CA 1
ATOM 743 C C . CYS A 1 98 ? 33.920 -3.062 -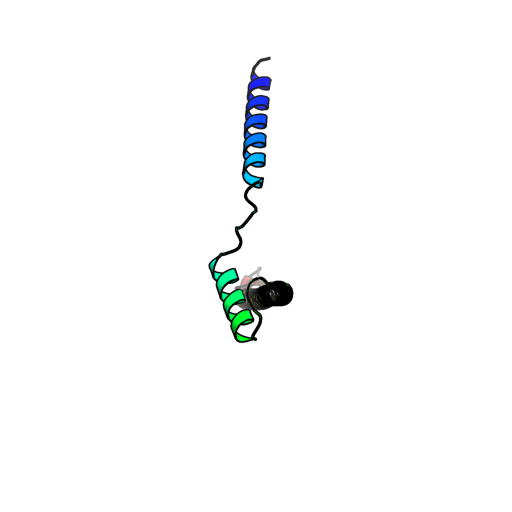32.408 1.00 81.38 98 CYS A C 1
ATOM 745 O O . CYS A 1 98 ? 33.752 -2.384 -33.424 1.00 81.38 98 CYS A O 1
ATOM 747 N N . THR A 1 99 ? 35.130 -3.384 -31.963 1.00 85.69 99 THR A N 1
ATOM 748 C CA . THR A 1 99 ? 36.344 -3.114 -32.732 1.00 85.69 99 THR A CA 1
ATOM 749 C C . THR A 1 99 ? 36.923 -4.433 -33.216 1.00 85.69 99 THR A C 1
ATOM 751 O O . THR A 1 99 ? 37.274 -5.285 -32.403 1.00 85.69 99 THR A O 1
ATOM 754 N N . SER A 1 100 ? 37.037 -4.604 -34.529 1.00 77.19 100 SER A N 1
ATOM 755 C CA . SER A 1 100 ? 37.674 -5.766 -35.150 1.00 77.19 100 SER A CA 1
ATOM 756 C C . SER A 1 100 ? 39.049 -5.381 -35.695 1.00 77.19 100 SER A C 1
ATOM 758 O O . SER A 1 100 ? 39.177 -4.390 -36.418 1.00 77.19 100 SER A O 1
ATOM 760 N N . THR A 1 101 ? 40.074 -6.166 -35.358 1.00 81.00 101 THR A N 1
ATOM 761 C CA . THR A 1 101 ? 41.420 -6.100 -35.950 1.00 81.00 101 THR A CA 1
ATOM 762 C C . THR A 1 101 ? 41.557 -7.184 -37.020 1.00 81.00 101 THR A C 1
ATOM 764 O O . THR A 1 101 ? 41.830 -8.335 -36.667 1.00 81.00 101 THR A O 1
ATOM 767 N N . PRO A 1 102 ? 41.334 -6.874 -38.308 1.00 75.81 102 PRO A N 1
ATOM 768 C CA . PRO A 1 102 ? 41.598 -7.827 -39.376 1.00 75.81 102 PRO A CA 1
ATOM 769 C C . PRO A 1 102 ? 43.102 -8.128 -39.471 1.00 75.81 102 PRO A C 1
ATOM 771 O O . PRO A 1 102 ? 43.945 -7.300 -39.137 1.00 75.81 102 PRO A O 1
ATOM 774 N N . THR A 1 103 ? 43.446 -9.330 -39.938 1.00 77.94 103 THR A N 1
ATOM 775 C CA . THR A 1 103 ? 44.833 -9.828 -40.038 1.00 77.94 103 THR A CA 1
ATOM 776 C C . THR A 1 103 ? 45.730 -8.961 -40.934 1.00 77.94 103 THR A C 1
ATOM 778 O O . THR A 1 103 ? 46.944 -8.949 -40.758 1.00 77.94 103 THR A O 1
ATOM 781 N N . TYR A 1 104 ? 45.138 -8.202 -41.860 1.00 69.06 104 TYR A N 1
ATOM 782 C CA . TYR A 1 104 ? 45.811 -7.201 -42.683 1.00 69.06 104 TYR A CA 1
ATOM 783 C C . TYR A 1 104 ? 44.954 -5.926 -42.724 1.00 69.06 104 TYR A C 1
ATOM 785 O O . TYR A 1 104 ? 43.834 -5.951 -43.229 1.00 69.06 104 TYR A O 1
ATOM 793 N N . GLY A 1 105 ? 45.481 -4.817 -42.195 1.00 67.88 105 GLY A N 1
ATOM 794 C CA . GLY A 1 105 ? 44.786 -3.523 -42.105 1.00 67.88 105 GLY A CA 1
ATOM 795 C C . GLY A 1 105 ? 44.379 -3.136 -40.675 1.00 67.88 105 GLY A C 1
ATOM 796 O O . GLY A 1 105 ? 44.218 -3.989 -39.811 1.00 67.88 105 GLY A O 1
ATOM 797 N N . GLY A 1 106 ? 44.279 -1.827 -40.410 1.00 77.56 106 GLY A N 1
ATOM 798 C CA . GLY A 1 106 ? 44.059 -1.252 -39.072 1.00 77.56 106 GLY A CA 1
ATOM 799 C C . GLY A 1 106 ? 42.714 -1.600 -38.406 1.00 77.56 106 GLY A C 1
ATOM 800 O O . GLY A 1 106 ? 41.884 -2.310 -38.963 1.00 77.56 106 GLY A O 1
ATOM 801 N N . GLN A 1 107 ? 42.488 -1.085 -37.190 1.00 82.12 107 GLN A N 1
ATOM 802 C CA . GLN A 1 107 ? 41.252 -1.321 -36.426 1.00 82.12 107 GLN A CA 1
ATOM 803 C C . GLN A 1 107 ? 40.022 -0.719 -37.117 1.00 82.12 107 GLN A C 1
ATOM 805 O O . GLN A 1 107 ? 39.982 0.483 -37.378 1.00 82.12 107 GLN A O 1
ATOM 810 N N . VAL A 1 108 ? 38.989 -1.538 -37.331 1.00 79.25 108 VAL A N 1
ATOM 811 C CA . VAL A 1 108 ? 37.677 -1.089 -37.821 1.00 79.25 108 VAL A CA 1
ATOM 812 C C . VAL A 1 108 ? 36.684 -1.120 -36.665 1.00 79.25 108 VAL A C 1
ATOM 814 O O . VAL A 1 108 ? 36.528 -2.147 -36.003 1.00 79.25 108 VAL A O 1
ATOM 817 N N . ARG A 1 109 ? 36.013 0.008 -36.416 1.00 82.31 109 ARG A N 1
ATOM 818 C CA . ARG A 1 109 ? 34.967 0.139 -35.396 1.00 82.31 109 ARG A CA 1
ATOM 819 C C . ARG A 1 109 ? 33.600 0.050 -36.068 1.00 82.31 109 ARG A C 1
ATOM 821 O O . ARG A 1 109 ? 33.317 0.839 -36.964 1.00 82.31 109 ARG A O 1
ATOM 828 N N . THR A 1 110 ? 32.771 -0.900 -35.654 1.00 82.69 110 THR A N 1
ATOM 829 C CA . THR A 1 110 ? 31.437 -1.141 -36.224 1.00 82.69 110 THR A CA 1
ATOM 830 C C . THR A 1 110 ? 30.401 -1.274 -35.114 1.00 82.69 110 THR A C 1
ATOM 832 O O . THR A 1 110 ? 30.745 -1.554 -33.966 1.00 82.69 110 THR A O 1
ATOM 835 N N . THR A 1 111 ? 29.131 -1.037 -35.432 1.00 81.75 111 THR A N 1
ATOM 836 C CA . THR A 1 111 ? 28.029 -1.243 -34.488 1.00 81.75 111 THR A CA 1
ATOM 837 C C . THR A 1 111 ? 27.538 -2.682 -34.606 1.00 81.75 111 THR A C 1
ATOM 839 O O . THR A 1 111 ? 27.092 -3.102 -35.669 1.00 81.75 111 THR A O 1
ATOM 842 N N . CYS A 1 112 ? 27.651 -3.430 -33.516 1.00 73.44 112 CYS A N 1
ATOM 843 C CA . CYS A 1 112 ? 27.074 -4.750 -33.331 1.00 73.44 112 CYS A CA 1
ATOM 844 C C . CYS A 1 112 ? 25.732 -4.633 -32.610 1.00 73.44 112 CYS A C 1
ATOM 846 O O . CYS A 1 112 ? 25.563 -3.784 -31.724 1.00 73.44 112 CYS A O 1
ATOM 848 N N . TYR A 1 113 ? 24.820 -5.522 -32.980 1.00 69.69 113 TYR A N 1
ATOM 849 C CA . TYR A 1 113 ? 23.539 -5.745 -32.323 1.00 69.69 113 TYR A CA 1
ATOM 850 C C . TYR A 1 113 ? 23.551 -7.137 -31.700 1.00 69.69 113 TYR A C 1
ATOM 852 O O . TYR A 1 113 ? 24.119 -8.047 -32.350 1.00 69.69 113 TYR A O 1
#

Radius of gyration: 30.93 Å; chains: 1; bounding box: 72×48×67 Å